Protein AF-Q2QBR4-F1 (afdb_monomer)

Secondary structure (DSSP, 8-state):
--TT--EEEEEE-TTS--EEEEEE-TTSSSEEEEEEE-TTS-EEEEEE-TTS-EEEEEEE-TTS-EEEEES--TTS--EEEEE-SS-EEEEE-

Organism: Borreliella burgdorferi (NCBI:txid139)

Foldseek 3Di:
DDPQQWDWDWDADPVSFKIKIWTADNVNPATQKIWIAGNLRKIWIFGADPVNHTAWIWTQGSVRWIWTFHRQDPVRKTKIWTRDVPDIDTDID

Structure (mmCIF, N/CA/C/O backbone):
data_AF-Q2QBR4-F1
#
_entry.id   AF-Q2QBR4-F1
#
loop_
_atom_site.group_PDB
_atom_site.id
_atom_site.type_symbol
_atom_site.label_atom_id
_atom_site.label_alt_id
_atom_site.label_comp_id
_atom_site.label_asym_id
_atom_site.label_entity_id
_atom_site.label_seq_id
_atom_site.pdbx_PDB_ins_code
_atom_site.Cartn_x
_atom_site.Cartn_y
_atom_site.Cartn_z
_atom_site.occupancy
_atom_site.B_iso_or_equiv
_atom_site.auth_seq_id
_atom_site.auth_comp_id
_atom_site.auth_asym_id
_atom_site.auth_atom_id
_atom_site.pdbx_PDB_model_num
ATOM 1 N N . VAL A 1 1 ? -13.462 -8.974 12.890 1.00 93.06 1 VAL A N 1
ATOM 2 C CA . VAL A 1 1 ? -12.576 -8.360 13.913 1.00 93.06 1 VAL A CA 1
ATOM 3 C C . VAL A 1 1 ? -11.425 -9.325 14.141 1.00 93.06 1 VAL A C 1
ATOM 5 O O . VAL A 1 1 ? -11.689 -10.522 14.148 1.00 93.06 1 VAL A O 1
ATOM 8 N N . LYS A 1 2 ? -10.180 -8.848 14.219 1.00 97.00 2 LYS A N 1
ATOM 9 C CA . LYS A 1 2 ? -9.001 -9.687 14.504 1.00 97.00 2 LYS A CA 1
ATOM 10 C C . LYS A 1 2 ? -8.949 -10.085 15.989 1.00 97.00 2 LYS A C 1
ATOM 12 O O . LYS A 1 2 ? -9.689 -9.536 16.801 1.00 97.00 2 LYS A O 1
ATOM 17 N N . ALA A 1 3 ? -8.073 -11.026 16.343 1.00 98.12 3 ALA A N 1
ATOM 18 C CA . ALA A 1 3 ? -7.885 -11.466 17.731 1.00 98.12 3 ALA A CA 1
ATOM 19 C C . ALA A 1 3 ? -7.400 -10.335 18.665 1.00 98.12 3 ALA A C 1
ATOM 21 O O . ALA A 1 3 ? -7.781 -10.295 19.829 1.00 98.12 3 ALA A O 1
ATOM 22 N N . ASP A 1 4 ? -6.637 -9.377 18.132 1.00 97.31 4 ASP A N 1
ATOM 23 C CA . ASP A 1 4 ? -6.175 -8.151 18.806 1.00 97.31 4 ASP A CA 1
ATOM 24 C C . ASP A 1 4 ? -7.239 -7.035 18.864 1.00 97.31 4 ASP A C 1
ATO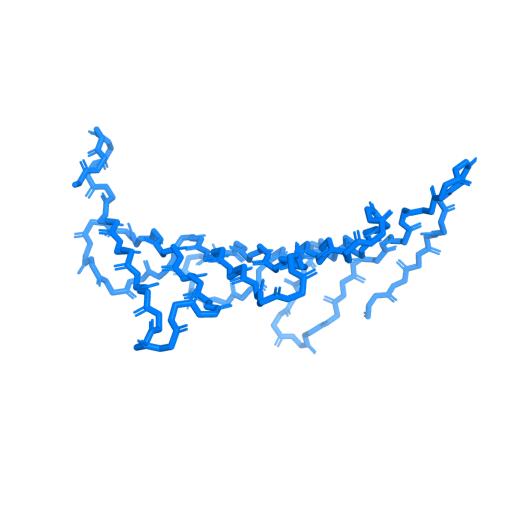M 26 O O . ASP A 1 4 ? -6.939 -5.904 19.238 1.00 97.31 4 ASP A O 1
ATOM 30 N N . LYS A 1 5 ? -8.487 -7.349 18.492 1.00 97.88 5 LYS A N 1
ATOM 31 C CA . LYS A 1 5 ? -9.642 -6.441 18.407 1.00 97.88 5 LYS A CA 1
ATOM 32 C C . LYS A 1 5 ? -9.596 -5.392 17.293 1.00 97.88 5 LYS A C 1
ATOM 34 O O . LYS A 1 5 ? -10.574 -4.647 17.147 1.00 97.88 5 LYS A O 1
ATOM 39 N N . SER A 1 6 ? -8.571 -5.371 16.439 1.00 98.12 6 SER A N 1
ATOM 40 C CA . SER A 1 6 ? -8.569 -4.520 15.246 1.00 98.12 6 SER A CA 1
ATOM 41 C C . SER A 1 6 ? -9.775 -4.805 14.349 1.00 98.12 6 SER A C 1
ATOM 43 O O . SER A 1 6 ? -10.183 -5.958 14.126 1.00 98.12 6 SER A O 1
ATOM 45 N N . LYS A 1 7 ? -10.371 -3.739 13.811 1.00 98.50 7 LYS A N 1
ATOM 46 C CA . LYS A 1 7 ? -11.491 -3.848 12.869 1.00 98.50 7 LYS A CA 1
ATOM 47 C C . LYS A 1 7 ? -10.941 -4.053 11.463 1.00 98.50 7 LYS A C 1
ATOM 49 O O . LYS A 1 7 ? -9.912 -3.496 11.108 1.00 98.50 7 LYS A O 1
ATOM 54 N N . VAL A 1 8 ? -11.619 -4.874 10.669 1.00 98.62 8 VAL A N 1
ATOM 55 C CA . VAL A 1 8 ? -11.225 -5.175 9.288 1.00 98.62 8 VAL A CA 1
ATOM 56 C C . VAL A 1 8 ? -12.407 -4.860 8.392 1.00 98.62 8 VAL A C 1
ATOM 58 O O . VAL A 1 8 ? -13.526 -5.268 8.711 1.00 98.62 8 VAL A O 1
ATOM 61 N N . LYS A 1 9 ? -12.157 -4.157 7.290 1.00 98.62 9 LYS A N 1
ATOM 62 C CA . LYS A 1 9 ? -13.148 -3.841 6.263 1.00 98.62 9 LYS A CA 1
ATOM 63 C C . LYS A 1 9 ? -12.607 -4.274 4.907 1.00 98.62 9 LYS A C 1
ATOM 65 O O . LYS A 1 9 ? -11.523 -3.859 4.515 1.00 98.62 9 LYS A O 1
ATOM 70 N N . LEU A 1 10 ? -13.372 -5.099 4.201 1.00 98.75 10 LEU A N 1
ATOM 71 C CA . LEU A 1 10 ? -13.136 -5.416 2.797 1.00 98.75 10 LEU A CA 1
ATOM 72 C C . LEU A 1 10 ? -14.189 -4.685 1.966 1.00 98.75 10 LEU A C 1
ATOM 74 O O . LEU A 1 10 ? -15.381 -4.824 2.226 1.00 98.75 10 LEU A O 1
ATOM 78 N N . THR A 1 11 ? -13.740 -3.920 0.980 1.00 98.81 11 THR A N 1
ATOM 79 C CA . THR A 1 11 ? -14.591 -3.248 -0.005 1.00 98.81 11 THR A CA 1
ATOM 80 C C . THR A 1 11 ? -14.236 -3.783 -1.385 1.00 98.81 11 THR A C 1
ATOM 82 O O . THR A 1 11 ? -13.058 -3.827 -1.736 1.00 98.81 11 THR A O 1
ATOM 85 N N . ILE A 1 12 ? -15.236 -4.193 -2.158 1.00 98.81 12 ILE A N 1
ATOM 86 C CA . ILE A 1 12 ? -15.092 -4.672 -3.538 1.00 98.81 12 ILE A CA 1
ATOM 87 C C . ILE A 1 12 ? -15.852 -3.676 -4.415 1.00 98.81 12 ILE A C 1
ATOM 89 O O . ILE A 1 12 ? -16.967 -3.302 -4.054 1.00 98.81 12 ILE A O 1
ATOM 93 N N . SER A 1 13 ? -15.247 -3.197 -5.502 1.00 98.69 13 SER A N 1
ATOM 94 C CA . SER A 1 13 ? -15.931 -2.292 -6.434 1.00 98.69 13 SER A CA 1
ATOM 95 C C . SER A 1 13 ? -17.069 -3.003 -7.171 1.00 98.69 13 SER A C 1
ATOM 97 O O . SER A 1 13 ? -17.006 -4.211 -7.390 1.00 98.69 13 SER A O 1
ATOM 99 N N . ASP A 1 14 ? -18.090 -2.254 -7.592 1.00 98.62 14 ASP A N 1
ATOM 100 C CA . ASP A 1 14 ? -19.279 -2.809 -8.261 1.00 98.62 14 ASP A CA 1
ATOM 101 C C . ASP A 1 14 ? -18.942 -3.555 -9.562 1.00 98.62 14 ASP A C 1
ATOM 103 O O . ASP A 1 14 ? -19.572 -4.554 -9.903 1.00 98.62 14 ASP A O 1
ATOM 107 N N . ASP A 1 15 ? -17.910 -3.096 -10.273 1.00 98.44 15 ASP A N 1
ATOM 108 C CA . ASP A 1 15 ? -17.396 -3.725 -11.494 1.00 98.44 15 ASP A CA 1
ATOM 109 C C . ASP A 1 15 ? -16.449 -4.909 -11.228 1.00 98.44 15 ASP A C 1
ATOM 111 O O . ASP A 1 15 ? -15.899 -5.487 -12.167 1.00 98.44 15 ASP A O 1
ATOM 1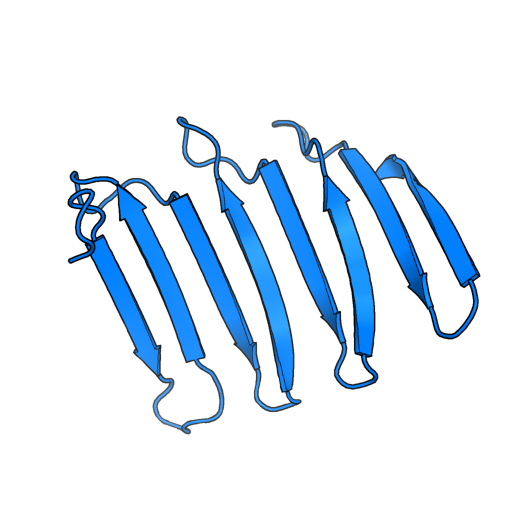15 N N . LEU A 1 16 ? -16.233 -5.249 -9.951 1.00 98.44 16 LEU A N 1
ATOM 116 C CA . LEU A 1 16 ? -15.311 -6.275 -9.459 1.00 98.44 16 LEU A CA 1
ATOM 117 C C . LEU A 1 16 ? -13.844 -6.052 -9.868 1.00 98.44 16 LEU A C 1
ATOM 119 O O . LEU A 1 16 ? -13.012 -6.949 -9.731 1.00 98.44 16 LEU A O 1
ATOM 123 N N . GLY A 1 17 ? -13.509 -4.862 -10.370 1.00 98.44 17 GLY A N 1
ATOM 124 C CA . GLY A 1 17 ? -12.178 -4.509 -10.846 1.00 98.44 17 GLY A CA 1
ATOM 125 C C . GLY A 1 17 ? -11.194 -4.144 -9.738 1.00 98.44 17 GLY A C 1
ATOM 126 O O . GLY A 1 17 ? -10.001 -4.072 -10.005 1.00 98.44 17 GLY A O 1
ATOM 127 N N . GLN A 1 18 ? -11.646 -3.896 -8.510 1.00 98.81 18 GLN A N 1
ATOM 128 C CA . GLN A 1 18 ? -10.781 -3.450 -7.422 1.00 98.81 18 GLN A CA 1
ATOM 129 C C . GLN A 1 18 ? -11.240 -3.994 -6.070 1.00 98.81 18 GLN A C 1
ATOM 131 O O . GLN A 1 18 ? -12.433 -4.045 -5.765 1.00 98.81 18 GLN A O 1
ATOM 136 N N . THR A 1 19 ? -10.273 -4.315 -5.211 1.00 98.88 19 THR A N 1
ATOM 137 C CA . THR A 1 19 ? -10.518 -4.615 -3.796 1.00 98.88 19 THR A CA 1
ATOM 138 C C . THR A 1 19 ? -9.695 -3.705 -2.897 1.00 98.88 19 THR A C 1
ATOM 140 O O . THR A 1 19 ? -8.500 -3.524 -3.131 1.00 98.88 19 THR A O 1
ATOM 143 N N . THR A 1 20 ? -10.310 -3.210 -1.828 1.00 98.88 20 THR A N 1
ATOM 144 C CA . THR A 1 20 ? -9.661 -2.439 -0.766 1.00 98.88 20 THR A CA 1
ATOM 145 C C . THR A 1 20 ? -9.845 -3.172 0.557 1.00 98.88 20 THR A C 1
ATOM 147 O O . THR A 1 20 ? -10.972 -3.351 1.019 1.00 98.88 20 THR A O 1
ATOM 150 N N . LEU A 1 21 ? -8.743 -3.602 1.166 1.00 98.88 21 LEU A N 1
ATOM 151 C CA . LEU A 1 21 ? -8.701 -4.225 2.483 1.00 98.88 21 LEU A CA 1
ATOM 152 C C . LEU A 1 21 ? -8.088 -3.246 3.484 1.00 98.88 21 LEU A C 1
ATOM 154 O O . LEU A 1 21 ? -6.904 -2.928 3.408 1.00 98.88 21 LEU A O 1
ATOM 158 N N . GLU A 1 22 ? -8.891 -2.790 4.433 1.00 98.75 22 GLU A N 1
ATOM 159 C CA . GLU A 1 22 ? -8.493 -1.848 5.4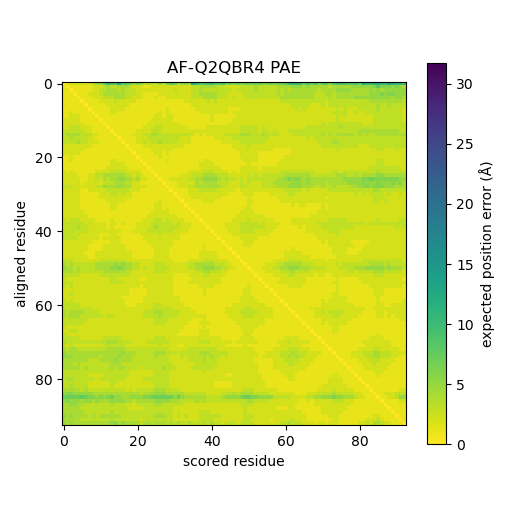76 1.00 98.75 22 GLU A CA 1
ATOM 160 C C . GLU A 1 22 ? -8.494 -2.538 6.838 1.00 98.75 22 GLU A C 1
ATOM 162 O O . GLU A 1 22 ? -9.399 -3.314 7.171 1.00 98.75 22 GLU A O 1
ATOM 167 N N . VAL A 1 23 ? -7.483 -2.231 7.644 1.00 98.69 23 VAL A N 1
ATOM 168 C CA . VAL A 1 23 ? -7.404 -2.602 9.055 1.00 98.69 23 VAL A CA 1
ATOM 169 C C . VAL A 1 23 ? -7.374 -1.322 9.872 1.00 98.69 23 VAL A C 1
ATOM 171 O O . VAL A 1 23 ? -6.554 -0.442 9.623 1.00 98.69 23 VAL A O 1
ATOM 174 N N . PHE A 1 24 ? -8.245 -1.243 10.868 1.00 98.50 24 PHE A N 1
ATOM 175 C CA . PHE A 1 24 ? -8.358 -0.122 11.791 1.00 98.50 24 PHE A CA 1
ATOM 176 C C . PHE A 1 24 ? -7.992 -0.563 13.210 1.00 98.50 24 PHE A C 1
ATOM 178 O O . PHE A 1 24 ? -8.048 -1.754 13.548 1.00 98.50 24 PHE A O 1
ATOM 185 N N . LYS A 1 25 ? -7.673 0.406 14.069 1.00 97.38 25 LYS A N 1
ATOM 186 C CA . LYS A 1 25 ? -7.597 0.206 15.521 1.00 97.38 25 LYS A CA 1
ATOM 187 C C . LYS A 1 25 ? -8.960 -0.244 16.074 1.00 97.38 25 LYS A C 1
ATOM 189 O O . LYS A 1 25 ? -9.962 -0.316 15.359 1.00 97.38 25 LYS A O 1
ATOM 194 N N . GLU A 1 26 ? -9.002 -0.573 17.365 1.00 97.00 26 GLU A N 1
ATOM 195 C CA . GLU A 1 26 ? -10.235 -0.998 18.048 1.00 97.00 26 GLU A CA 1
ATOM 196 C C . GLU A 1 26 ? -11.364 0.049 17.934 1.00 97.00 26 GLU A C 1
ATOM 198 O O . GLU A 1 26 ? -12.535 -0.330 17.850 1.00 97.00 26 GLU A O 1
ATOM 203 N N . ASP A 1 27 ? -11.005 1.338 17.822 1.00 94.69 27 ASP A N 1
ATOM 204 C CA . ASP A 1 27 ? -11.917 2.474 17.615 1.00 94.69 27 ASP A CA 1
ATOM 205 C C . ASP A 1 27 ? -12.693 2.442 16.281 1.00 94.69 27 ASP A C 1
ATOM 207 O O . ASP A 1 27 ? -13.677 3.168 16.126 1.00 94.69 27 ASP A O 1
ATOM 211 N N . GLY A 1 28 ? -12.269 1.613 15.319 1.00 95.19 28 GLY A N 1
ATOM 212 C CA . GLY A 1 28 ? -12.864 1.510 13.987 1.00 95.19 28 GLY A CA 1
ATOM 213 C C . GLY A 1 28 ? -12.701 2.751 13.102 1.00 95.19 28 GLY A C 1
ATOM 214 O O . GLY A 1 28 ? -13.363 2.829 12.070 1.00 95.19 28 GLY A O 1
ATOM 215 N N . LYS A 1 29 ? -11.860 3.713 13.492 1.00 95.31 29 LYS A N 1
ATOM 216 C CA . LYS A 1 29 ? -11.648 4.995 12.799 1.00 95.31 29 LYS A CA 1
ATOM 217 C C . LYS A 1 29 ? -10.199 5.181 12.370 1.00 95.31 29 LYS A C 1
ATOM 219 O O . LYS A 1 29 ? -9.948 5.591 11.241 1.00 95.31 29 LYS A O 1
ATOM 224 N N . THR A 1 30 ? -9.250 4.871 13.249 1.00 96.38 30 THR A N 1
ATOM 225 C CA . THR A 1 30 ? -7.824 5.078 12.982 1.00 96.38 30 THR A CA 1
ATOM 226 C C . THR A 1 30 ? -7.291 3.935 12.130 1.00 96.38 30 THR A C 1
ATOM 228 O O . THR A 1 30 ? -7.312 2.782 12.565 1.00 96.38 30 THR A O 1
ATOM 231 N N . LEU A 1 31 ? -6.808 4.235 10.923 1.00 98.06 31 LEU A N 1
ATOM 232 C CA . LEU A 1 31 ? -6.190 3.234 10.053 1.00 98.06 31 LEU A CA 1
ATOM 233 C C . LEU A 1 31 ? -4.883 2.707 10.658 1.00 98.06 31 LEU A C 1
ATOM 235 O O . LEU A 1 31 ? -4.103 3.446 11.249 1.00 98.06 31 LEU A O 1
ATOM 239 N N . VAL A 1 32 ? -4.661 1.408 10.485 1.00 98.38 32 VAL A N 1
ATOM 240 C CA . VAL A 1 32 ? -3.412 0.699 10.796 1.00 98.38 32 VAL A CA 1
ATOM 241 C C . VAL A 1 32 ? -2.733 0.294 9.495 1.00 98.38 32 VAL A C 1
ATOM 243 O O . VAL A 1 32 ? -1.537 0.518 9.314 1.00 98.38 32 VAL A O 1
ATOM 246 N N . SER A 1 33 ? -3.504 -0.270 8.564 1.00 98.69 33 SER A N 1
ATOM 247 C CA . SER A 1 33 ? -3.024 -0.589 7.224 1.00 98.69 33 SER A CA 1
ATOM 248 C C . SER A 1 33 ? -4.139 -0.559 6.188 1.00 98.69 33 SER A C 1
ATOM 250 O O . SER A 1 33 ? -5.321 -0.724 6.506 1.00 98.69 33 SER A O 1
ATOM 252 N N . LYS A 1 34 ? -3.746 -0.372 4.931 1.00 98.88 34 LYS A N 1
ATOM 253 C CA . LYS A 1 34 ? -4.635 -0.399 3.772 1.00 98.88 34 LYS A CA 1
ATOM 254 C C . LYS A 1 34 ? -3.940 -1.100 2.616 1.00 98.88 34 LYS A C 1
ATOM 256 O O . LYS A 1 34 ? -2.822 -0.745 2.267 1.00 98.88 34 LYS A O 1
ATOM 261 N N . LYS A 1 35 ? -4.612 -2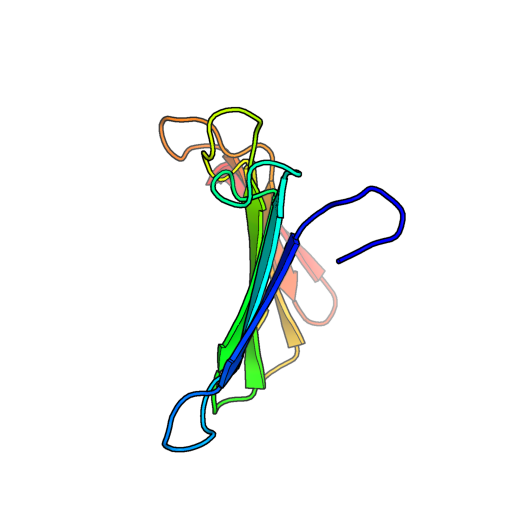.069 2.004 1.00 98.88 35 LYS A N 1
ATOM 262 C CA . LYS A 1 35 ? -4.182 -2.715 0.764 1.00 98.88 35 LYS A CA 1
ATOM 263 C C . LYS A 1 35 ? -5.225 -2.484 -0.313 1.00 98.88 35 LYS A C 1
ATOM 265 O O . LYS A 1 35 ? -6.373 -2.884 -0.145 1.00 98.88 35 LYS A O 1
ATOM 270 N N . VAL A 1 36 ? -4.821 -1.873 -1.417 1.00 98.88 36 VAL A N 1
ATOM 271 C CA . VAL A 1 36 ? -5.642 -1.715 -2.622 1.00 98.88 36 VAL A CA 1
ATOM 272 C C . VAL A 1 36 ? -5.057 -2.604 -3.704 1.00 98.88 36 VAL A C 1
ATOM 274 O O . VAL A 1 36 ? -3.852 -2.582 -3.928 1.00 98.88 36 VAL A O 1
ATOM 277 N N . THR A 1 37 ? -5.889 -3.415 -4.347 1.00 98.81 37 THR A N 1
ATOM 278 C CA . THR A 1 37 ? -5.509 -4.228 -5.512 1.00 98.81 37 THR A CA 1
ATOM 279 C C . THR A 1 37 ? -6.408 -3.851 -6.675 1.00 98.81 37 THR A C 1
ATOM 281 O O . THR A 1 37 ? -7.631 -3.905 -6.542 1.00 98.81 37 THR A O 1
ATOM 284 N N . SER A 1 38 ? -5.788 -3.443 -7.776 1.00 98.69 38 SER A N 1
ATOM 285 C CA . SER A 1 38 ? -6.437 -2.891 -8.965 1.00 98.69 38 SER A CA 1
ATOM 286 C C . SER A 1 38 ? -6.680 -3.959 -10.032 1.00 98.69 38 SER A C 1
ATOM 288 O O . SER A 1 38 ? -6.163 -5.076 -9.964 1.00 98.69 38 SER A O 1
ATOM 290 N N . LYS A 1 39 ? -7.442 -3.596 -11.068 1.00 98.50 39 LYS A N 1
ATOM 291 C CA . LYS A 1 39 ? -7.859 -4.502 -12.153 1.00 98.50 39 LYS A CA 1
ATOM 292 C C . LYS A 1 39 ? -6.688 -5.067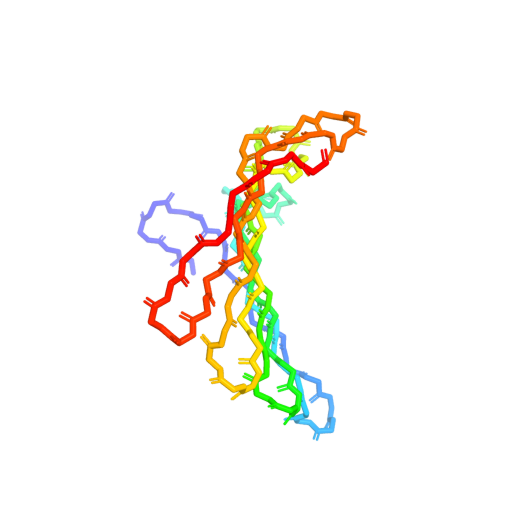 -12.953 1.00 98.50 39 LYS A C 1
ATOM 294 O O . LYS A 1 39 ? -6.746 -6.195 -13.437 1.00 98.50 39 LYS A O 1
ATOM 299 N N . ASP A 1 40 ? -5.624 -4.284 -13.085 1.00 98.50 40 ASP A N 1
ATOM 300 C CA . ASP A 1 40 ? -4.370 -4.677 -13.728 1.00 98.50 40 ASP A CA 1
ATOM 301 C C . ASP A 1 40 ? -3.504 -5.601 -12.852 1.00 98.50 40 ASP A C 1
ATOM 303 O O . ASP A 1 40 ? -2.420 -5.999 -13.271 1.00 98.50 40 ASP A O 1
ATOM 307 N N . LYS A 1 41 ? -3.999 -5.980 -11.665 1.00 98.38 41 LYS A N 1
ATOM 308 C CA . LYS A 1 41 ? -3.334 -6.803 -10.645 1.00 98.38 41 LYS A CA 1
ATOM 309 C C . LYS A 1 41 ? -2.168 -6.110 -9.941 1.00 98.38 41 LYS A C 1
ATOM 311 O O . LYS A 1 41 ? -1.498 -6.753 -9.135 1.00 98.38 41 LYS A O 1
ATOM 316 N N . SER A 1 42 ? -1.939 -4.821 -10.194 1.00 98.75 42 SER A N 1
ATOM 317 C CA . SER A 1 42 ? -1.059 -4.023 -9.346 1.00 98.75 42 SER A CA 1
ATOM 318 C C . SER A 1 42 ? -1.682 -3.833 -7.963 1.00 98.75 42 SER A C 1
ATOM 320 O O . SER A 1 42 ? -2.904 -3.925 -7.781 1.00 98.75 42 SER A O 1
ATOM 322 N N . SER A 1 43 ? -0.843 -3.572 -6.966 1.00 98.81 43 SER A N 1
ATOM 323 C CA . SER A 1 43 ? -1.314 -3.303 -5.612 1.00 98.81 43 SER A CA 1
ATOM 324 C C . SER A 1 43 ? -0.500 -2.238 -4.903 1.00 98.81 43 SER A C 1
ATOM 326 O O . SER A 1 43 ? 0.718 -2.175 -5.062 1.00 98.81 43 SER A O 1
ATOM 328 N N . THR A 1 44 ? -1.173 -1.485 -4.041 1.00 98.88 44 THR A N 1
ATOM 329 C CA . THR A 1 44 ? -0.563 -0.531 -3.114 1.00 98.88 44 THR A CA 1
ATOM 330 C C . THR A 1 44 ? -0.884 -0.951 -1.686 1.00 98.88 44 THR A C 1
ATOM 332 O O . THR A 1 44 ? -2.050 -1.165 -1.349 1.00 98.88 44 THR A O 1
ATOM 335 N N . GLU A 1 45 ? 0.140 -1.059 -0.848 1.00 98.81 45 GLU A N 1
ATOM 336 C CA . GLU A 1 45 ? 0.046 -1.382 0.575 1.00 98.81 45 GLU A CA 1
ATOM 337 C C . GLU A 1 45 ? 0.589 -0.209 1.391 1.00 98.81 45 GLU A C 1
ATOM 339 O O . GLU A 1 45 ? 1.735 0.194 1.217 1.00 98.81 45 GLU A O 1
ATOM 344 N N . GLU A 1 46 ? -0.239 0.353 2.266 1.00 98.88 46 GLU A N 1
ATOM 345 C CA . GLU A 1 46 ? 0.096 1.477 3.140 1.00 98.88 46 GLU A CA 1
ATOM 346 C C . GLU A 1 46 ? 0.022 1.044 4.607 1.00 98.88 46 GLU A C 1
ATOM 348 O O . GLU A 1 46 ? -0.914 0.342 5.013 1.00 98.88 46 GLU A O 1
ATOM 353 N N . LYS A 1 47 ? 0.982 1.502 5.415 1.00 98.69 47 LYS A N 1
ATOM 354 C CA . LYS A 1 47 ? 0.911 1.479 6.883 1.00 98.69 47 LYS A CA 1
ATOM 355 C C . LYS A 1 47 ? 0.797 2.900 7.405 1.00 98.69 47 LYS A C 1
ATOM 357 O O . LYS A 1 47 ? 1.338 3.833 6.811 1.00 98.69 47 LYS A O 1
ATOM 362 N N . PHE A 1 48 ? 0.118 3.040 8.535 1.00 98.44 48 PHE A N 1
ATOM 363 C CA . PHE A 1 48 ? -0.161 4.333 9.141 1.00 98.44 48 PHE A CA 1
ATOM 364 C C . PHE A 1 48 ? 0.427 4.399 10.549 1.00 98.44 48 PHE A C 1
ATOM 366 O O . PHE A 1 48 ? 0.437 3.408 11.283 1.00 98.44 48 PHE A O 1
ATOM 373 N N . ASN A 1 49 ? 0.939 5.568 10.925 1.00 96.19 49 ASN A N 1
ATOM 374 C CA . ASN A 1 49 ? 1.387 5.842 12.284 1.00 96.19 49 ASN A CA 1
ATOM 375 C C . ASN A 1 49 ? 0.189 6.099 13.220 1.00 96.19 49 ASN A C 1
ATOM 377 O O . ASN A 1 49 ? -0.974 6.069 12.816 1.00 96.19 49 ASN A O 1
ATOM 381 N N . GLU A 1 50 ? 0.452 6.374 14.498 1.00 94.12 50 GLU A N 1
ATOM 382 C CA . GLU A 1 50 ? -0.617 6.582 15.482 1.00 94.12 50 GLU A CA 1
ATOM 383 C C . GLU A 1 50 ? -1.520 7.787 15.202 1.00 94.12 50 GLU A C 1
ATOM 385 O O . GLU A 1 50 ? -2.656 7.795 15.678 1.00 94.12 50 GLU A O 1
ATOM 390 N N . LYS A 1 51 ? -1.034 8.763 14.427 1.00 93.81 51 LYS A N 1
ATOM 391 C CA . LYS A 1 51 ? -1.779 9.950 13.990 1.00 93.81 51 LYS A CA 1
ATOM 392 C C . LYS A 1 51 ? -2.596 9.700 12.718 1.00 93.81 51 LYS A C 1
ATOM 394 O O . LYS A 1 51 ? -3.317 10.592 12.284 1.00 93.81 51 LYS A O 1
ATOM 399 N N . GLY A 1 52 ? -2.493 8.511 12.122 1.00 94.12 52 GLY A N 1
ATOM 400 C CA . GLY A 1 52 ? -3.130 8.186 10.847 1.00 94.12 52 GLY A CA 1
ATOM 401 C C . GLY A 1 52 ? -2.386 8.734 9.626 1.00 94.12 52 GLY A C 1
ATOM 402 O O . GLY A 1 52 ? -2.962 8.777 8.543 1.00 94.12 52 GLY A O 1
ATOM 403 N N . GLU A 1 53 ? -1.127 9.149 9.772 1.00 97.12 53 GLU A N 1
ATOM 404 C CA . GLU A 1 53 ? -0.273 9.565 8.653 1.00 97.12 53 GLU A CA 1
ATOM 405 C C . GLU A 1 53 ? 0.423 8.335 8.055 1.00 97.12 53 GLU A C 1
ATOM 407 O O . GLU A 1 53 ? 0.770 7.401 8.782 1.00 97.12 53 GLU A O 1
ATOM 412 N N . VAL A 1 54 ? 0.647 8.320 6.740 1.00 98.44 54 VAL A N 1
ATOM 413 C CA . VAL A 1 54 ? 1.334 7.208 6.064 1.00 98.44 54 VAL A CA 1
ATOM 414 C C . VAL A 1 54 ? 2.797 7.165 6.504 1.00 98.44 54 VAL A C 1
ATOM 416 O O . VAL A 1 54 ? 3.50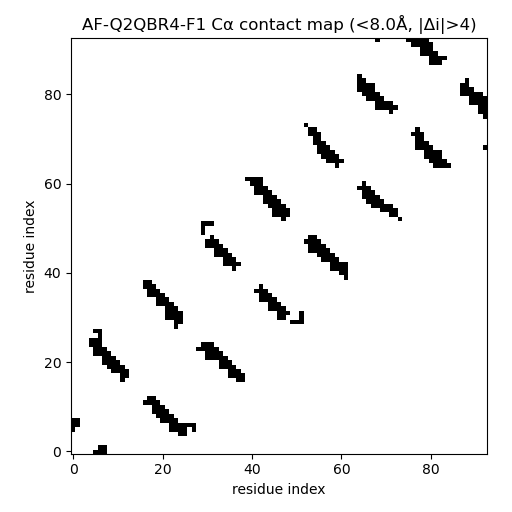0 8.163 6.398 1.00 98.44 54 VAL A O 1
ATOM 419 N N . SER A 1 55 ? 3.260 6.004 6.962 1.00 98.31 55 SER A N 1
ATOM 420 C CA . SER A 1 55 ? 4.652 5.773 7.378 1.00 98.31 55 SER A CA 1
ATOM 421 C C . SER A 1 55 ? 5.420 4.843 6.434 1.00 98.31 55 SER A C 1
ATOM 423 O O . SER A 1 55 ? 6.650 4.895 6.368 1.00 98.31 55 SER A O 1
ATOM 425 N N . GLU A 1 56 ? 4.700 4.005 5.687 1.00 98.69 56 GLU A N 1
ATOM 426 C CA . GLU A 1 56 ? 5.243 3.080 4.694 1.00 98.69 56 GLU A CA 1
ATOM 427 C C . GLU A 1 56 ? 4.255 2.945 3.536 1.00 98.69 56 GLU A C 1
ATOM 429 O O . GLU A 1 56 ? 3.042 2.866 3.758 1.00 98.69 56 GLU A O 1
ATOM 434 N N . LYS A 1 57 ? 4.776 2.894 2.309 1.00 98.88 57 LYS A N 1
ATOM 435 C CA . LYS A 1 57 ? 4.007 2.640 1.092 1.00 98.88 57 LYS A CA 1
ATOM 436 C C . LYS A 1 57 ? 4.782 1.702 0.178 1.00 98.88 57 LYS A C 1
ATOM 438 O O . LYS A 1 57 ? 5.864 2.045 -0.288 1.00 98.88 57 LYS A O 1
ATOM 443 N N . ILE A 1 58 ? 4.203 0.545 -0.114 1.00 98.88 58 ILE A N 1
ATOM 444 C CA . ILE A 1 58 ? 4.749 -0.427 -1.060 1.00 98.88 58 ILE A CA 1
ATOM 445 C C . ILE A 1 58 ? 3.820 -0.498 -2.263 1.00 98.88 58 ILE A C 1
ATOM 447 O O . ILE A 1 58 ? 2.641 -0.818 -2.128 1.00 98.88 58 ILE A O 1
ATOM 451 N N . ILE A 1 59 ? 4.355 -0.225 -3.446 1.00 98.88 59 ILE A N 1
ATOM 452 C CA . ILE A 1 59 ? 3.650 -0.380 -4.717 1.00 98.88 59 ILE A CA 1
ATOM 453 C C . ILE A 1 59 ? 4.251 -1.588 -5.418 1.00 98.88 59 ILE A C 1
ATOM 455 O O . ILE A 1 59 ? 5.443 -1.598 -5.705 1.00 98.88 59 ILE A O 1
ATOM 459 N N . THR A 1 60 ? 3.435 -2.593 -5.711 1.00 98.88 60 THR A N 1
ATOM 460 C CA . THR A 1 60 ? 3.811 -3.728 -6.562 1.00 98.88 60 THR A CA 1
ATOM 461 C C . THR A 1 60 ? 3.129 -3.558 -7.908 1.00 98.88 60 THR A C 1
ATOM 463 O O . THR A 1 60 ? 1.898 -3.541 -7.989 1.00 98.88 60 THR A O 1
ATOM 466 N N . ARG A 1 61 ? 3.923 -3.399 -8.966 1.00 98.81 61 ARG A N 1
ATOM 467 C CA . ARG A 1 61 ? 3.425 -3.294 -10.339 1.00 98.81 61 ARG A CA 1
ATOM 468 C C . ARG A 1 61 ? 2.982 -4.667 -10.846 1.00 98.81 61 ARG A C 1
ATOM 470 O O . ARG A 1 61 ? 3.368 -5.699 -10.302 1.00 98.81 61 ARG A O 1
ATOM 477 N N . ALA A 1 62 ? 2.200 -4.684 -11.923 1.00 98.56 62 ALA A N 1
ATOM 478 C CA . ALA A 1 62 ? 1.705 -5.922 -12.529 1.00 98.56 62 ALA A CA 1
ATOM 479 C C . ALA A 1 62 ? 2.828 -6.865 -13.016 1.00 98.56 62 ALA A C 1
ATOM 481 O O . ALA A 1 62 ? 2.634 -8.077 -13.079 1.00 98.56 62 ALA A O 1
ATOM 482 N N . ASP A 1 63 ? 4.006 -6.319 -13.334 1.00 98.31 63 ASP A N 1
ATOM 483 C CA . ASP A 1 63 ? 5.200 -7.078 -13.726 1.00 98.31 63 ASP A CA 1
ATOM 484 C C . ASP A 1 63 ? 6.017 -7.623 -12.534 1.00 98.31 63 ASP A C 1
ATOM 486 O O . ASP A 1 63 ? 7.017 -8.315 -12.732 1.00 98.31 63 ASP A O 1
ATOM 490 N N . GLY A 1 64 ? 5.594 -7.333 -11.300 1.00 98.50 64 GLY A N 1
ATOM 491 C CA . GLY A 1 64 ? 6.244 -7.758 -10.062 1.00 98.50 64 GLY A CA 1
ATOM 492 C C . GLY A 1 64 ? 7.359 -6.835 -9.564 1.00 98.50 64 GLY A C 1
ATOM 493 O O . GLY A 1 64 ? 7.864 -7.062 -8.463 1.00 98.50 64 GLY A O 1
ATOM 494 N N . THR A 1 65 ? 7.736 -5.793 -10.313 1.00 98.81 65 THR A N 1
ATOM 495 C CA . THR A 1 65 ? 8.650 -4.758 -9.804 1.00 98.81 65 THR A CA 1
ATOM 496 C C . THR A 1 65 ? 7.987 -3.967 -8.681 1.00 98.81 65 THR A C 1
ATOM 498 O O . THR A 1 65 ? 6.756 -3.837 -8.638 1.00 98.81 65 THR A O 1
ATOM 501 N N . ARG A 1 66 ? 8.788 -3.448 -7.744 1.00 98.88 66 ARG A N 1
ATOM 502 C CA . ARG A 1 66 ? 8.261 -2.737 -6.572 1.00 98.88 66 ARG A CA 1
ATOM 503 C C . ARG A 1 66 ? 8.889 -1.372 -6.366 1.00 98.88 66 ARG A C 1
ATOM 505 O O . ARG A 1 66 ? 10.088 -1.214 -6.558 1.00 98.88 66 ARG A O 1
ATOM 512 N N . LEU A 1 67 ? 8.081 -0.427 -5.899 1.00 98.88 67 LEU A N 1
ATOM 513 C CA . LEU A 1 67 ? 8.548 0.781 -5.224 1.00 98.88 67 LEU A CA 1
ATOM 514 C C . LEU A 1 67 ? 8.275 0.616 -3.733 1.00 98.88 67 LEU A C 1
ATOM 516 O O . LEU A 1 67 ? 7.134 0.392 -3.330 1.00 98.88 67 LEU A O 1
ATOM 520 N N . GLU A 1 68 ? 9.322 0.701 -2.927 1.00 98.81 68 GLU A N 1
ATOM 521 C CA . GLU A 1 68 ? 9.266 0.580 -1.475 1.00 98.81 68 GLU A CA 1
ATOM 522 C C . GLU A 1 68 ? 9.646 1.933 -0.870 1.00 98.81 68 GLU A C 1
ATOM 524 O O . GLU A 1 68 ? 10.803 2.354 -0.929 1.00 98.81 68 GLU A O 1
ATOM 529 N N . TYR A 1 69 ? 8.656 2.621 -0.307 1.00 98.88 69 TYR A N 1
ATOM 530 C CA . TYR A 1 69 ? 8.836 3.875 0.410 1.00 98.88 69 TYR A CA 1
ATOM 531 C C . TYR A 1 69 ? 8.696 3.631 1.906 1.00 98.88 69 TYR A C 1
ATOM 533 O O . TYR A 1 69 ? 7.646 3.181 2.375 1.00 98.88 69 TYR A O 1
ATOM 541 N N . THR A 1 70 ? 9.749 3.925 2.659 1.00 98.56 70 THR A N 1
ATOM 542 C CA . THR A 1 70 ? 9.809 3.704 4.108 1.00 98.56 70 THR A CA 1
ATOM 543 C C . THR A 1 70 ? 10.205 4.981 4.834 1.00 98.56 70 THR A C 1
ATOM 545 O O . THR A 1 70 ? 10.743 5.913 4.234 1.00 98.56 70 THR A O 1
ATOM 548 N N . GLU A 1 71 ? 9.942 5.021 6.144 1.00 97.94 71 GLU A N 1
ATOM 549 C CA . GLU A 1 71 ? 10.271 6.171 6.999 1.00 97.94 71 GLU A CA 1
ATOM 550 C C . GLU A 1 71 ? 9.662 7.483 6.473 1.00 97.94 71 GLU A C 1
ATOM 552 O O . GLU A 1 71 ? 10.276 8.545 6.574 1.00 97.94 71 GLU A O 1
ATOM 557 N N . ILE A 1 72 ? 8.453 7.396 5.901 1.00 98.62 72 ILE A N 1
ATOM 558 C CA . ILE A 1 72 ? 7.738 8.554 5.365 1.00 98.62 72 ILE A CA 1
ATOM 559 C C . ILE A 1 72 ? 7.402 9.492 6.526 1.00 98.62 72 ILE A C 1
ATOM 561 O O . ILE A 1 72 ? 6.804 9.086 7.528 1.00 98.62 72 ILE A O 1
ATOM 565 N N . LYS A 1 73 ? 7.822 10.748 6.396 1.00 97.94 73 LYS A N 1
ATOM 566 C CA . LYS A 1 73 ? 7.573 11.818 7.364 1.00 97.94 73 LYS A CA 1
ATOM 567 C C . LYS A 1 73 ? 6.315 12.600 6.996 1.00 97.94 73 LYS A C 1
ATOM 569 O O . LYS A 1 73 ? 5.762 12.463 5.908 1.00 97.94 73 LYS A O 1
ATOM 574 N N . SER A 1 74 ? 5.887 13.484 7.894 1.00 96.81 74 SER A N 1
ATOM 575 C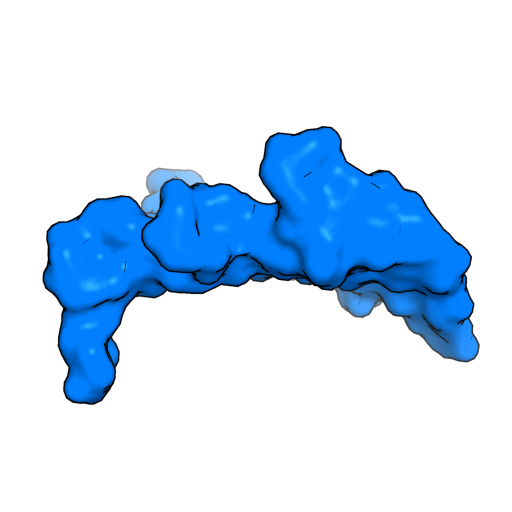 CA . SER A 1 74 ? 4.706 14.332 7.687 1.00 96.81 74 SER A CA 1
ATOM 576 C C . SER A 1 74 ? 4.839 15.316 6.515 1.00 96.81 74 SER A C 1
ATOM 578 O O . SER A 1 74 ? 3.826 15.785 6.011 1.00 96.81 74 SER A O 1
ATOM 580 N N . ASP A 1 75 ? 6.063 15.632 6.077 1.00 96.94 75 ASP A N 1
ATOM 581 C CA . ASP A 1 75 ? 6.334 16.438 4.876 1.00 96.94 75 ASP A CA 1
ATOM 582 C C . ASP A 1 75 ? 6.366 15.612 3.574 1.00 96.94 75 ASP A C 1
ATOM 584 O O . ASP A 1 75 ? 6.544 16.171 2.495 1.00 96.94 75 ASP A O 1
ATOM 588 N N . GLY A 1 76 ? 6.179 14.291 3.664 1.00 97.56 76 GLY A N 1
ATOM 589 C CA . GLY A 1 76 ? 6.215 13.361 2.537 1.00 97.56 76 GLY A CA 1
ATOM 590 C C . GLY A 1 76 ? 7.608 12.842 2.176 1.00 97.56 76 GLY A C 1
ATOM 591 O O . GLY A 1 76 ? 7.690 11.926 1.362 1.00 97.56 76 GLY A O 1
ATOM 592 N N . SER A 1 77 ? 8.679 13.357 2.790 1.00 98.50 77 SER A N 1
ATOM 593 C CA . SER A 1 77 ? 10.037 12.856 2.556 1.00 98.50 77 SER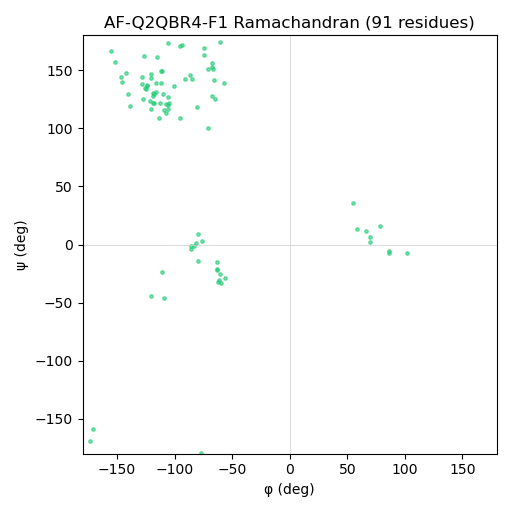 A CA 1
ATOM 594 C C . SER A 1 77 ? 10.244 11.475 3.175 1.00 98.50 77 SER A C 1
ATOM 596 O O . SER A 1 77 ? 9.637 11.136 4.197 1.00 98.50 77 SER A O 1
ATOM 598 N N . GLY A 1 78 ? 11.128 10.674 2.585 1.00 98.50 78 GLY A N 1
ATOM 599 C CA . GLY A 1 78 ? 11.419 9.332 3.093 1.00 98.50 78 GLY A CA 1
ATOM 600 C C . GLY A 1 78 ? 12.573 8.639 2.379 1.00 98.50 78 GLY A C 1
ATOM 601 O O . GLY A 1 78 ? 13.314 9.240 1.599 1.00 98.50 78 GLY A O 1
ATOM 602 N N . LYS A 1 79 ? 12.735 7.346 2.648 1.00 98.75 79 LYS A N 1
ATOM 603 C CA . LYS A 1 79 ? 13.644 6.478 1.891 1.00 98.75 79 LYS A CA 1
ATOM 604 C C . LYS A 1 79 ? 12.885 5.839 0.739 1.00 98.75 79 LYS A C 1
ATOM 606 O O . LYS A 1 79 ? 11.730 5.449 0.905 1.00 98.75 79 LYS A O 1
ATOM 611 N N . ALA A 1 80 ? 13.547 5.692 -0.400 1.00 98.88 80 ALA A N 1
ATOM 612 C CA . ALA A 1 80 ? 12.989 5.048 -1.578 1.00 98.88 80 ALA A CA 1
ATOM 613 C C . ALA A 1 80 ? 13.882 3.895 -2.035 1.00 98.88 80 ALA A C 1
ATOM 615 O O . ALA A 1 80 ? 15.105 4.034 -2.120 1.00 98.88 80 ALA A O 1
ATOM 616 N N . LYS A 1 81 ? 13.260 2.767 -2.375 1.00 98.81 81 LYS A N 1
ATOM 617 C CA . LYS A 1 81 ? 13.894 1.693 -3.140 1.00 98.81 81 LYS A CA 1
ATOM 618 C C . LYS A 1 81 ? 13.026 1.310 -4.324 1.00 98.81 81 LYS A C 1
ATOM 620 O O . LYS A 1 81 ? 11.813 1.169 -4.183 1.00 98.81 81 LYS A O 1
ATOM 625 N N . GLU A 1 82 ? 13.648 1.089 -5.473 1.00 98.88 82 GLU A N 1
ATOM 626 C CA . GLU A 1 82 ? 13.010 0.436 -6.609 1.00 98.88 82 GLU A CA 1
ATOM 627 C C . GLU A 1 82 ? 13.611 -0.958 -6.798 1.00 98.88 82 GLU A C 1
ATOM 629 O O . GLU A 1 82 ? 14.802 -1.114 -7.067 1.00 98.88 82 GLU A O 1
ATOM 634 N N . VAL A 1 83 ? 12.779 -1.982 -6.624 1.00 98.81 83 VAL A N 1
ATOM 635 C CA . VAL A 1 83 ? 13.150 -3.389 -6.764 1.00 98.81 83 VAL A CA 1
ATOM 636 C C . VAL A 1 83 ? 12.802 -3.841 -8.173 1.00 98.81 83 VAL A C 1
ATOM 638 O O . VAL A 1 83 ? 11.629 -3.993 -8.527 1.00 98.81 83 VAL A O 1
ATOM 641 N N . LEU A 1 84 ? 13.839 -4.062 -8.974 1.00 98.56 84 LEU A N 1
ATOM 642 C CA . LEU A 1 84 ? 13.746 -4.501 -10.359 1.00 98.56 84 LEU A CA 1
ATOM 643 C C . LEU A 1 84 ? 14.147 -5.975 -10.466 1.00 98.56 84 LEU A C 1
ATOM 645 O O . LEU A 1 84 ? 14.608 -6.608 -9.512 1.00 98.56 84 LEU A O 1
ATOM 649 N N . LYS A 1 85 ? 13.984 -6.557 -11.655 1.00 97.81 85 LY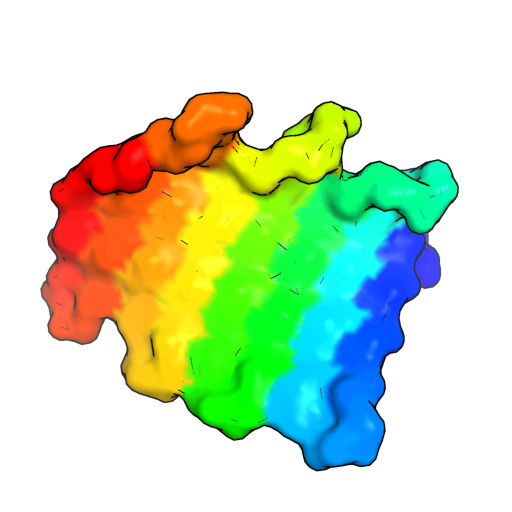S A N 1
ATOM 650 C CA . LYS A 1 85 ? 14.436 -7.927 -11.903 1.00 97.81 85 LYS A CA 1
ATOM 651 C C . LYS A 1 85 ? 15.967 -7.968 -11.958 1.00 97.81 85 LYS A C 1
ATOM 653 O O . LYS A 1 85 ? 16.562 -7.667 -12.986 1.00 97.81 85 LYS A O 1
ATOM 658 N N . GLY A 1 86 ? 16.589 -8.382 -10.857 1.00 97.81 86 GLY A N 1
ATOM 659 C CA . GLY A 1 86 ? 18.031 -8.644 -10.768 1.00 97.81 86 GLY A CA 1
ATOM 660 C C . GLY A 1 86 ? 18.864 -7.547 -10.102 1.00 97.81 86 GLY A C 1
ATOM 661 O O . GLY A 1 86 ? 20.040 -7.784 -9.847 1.00 97.81 86 GLY A O 1
ATOM 662 N N . TYR A 1 87 ? 18.287 -6.386 -9.782 1.00 98.31 87 TYR A N 1
ATOM 663 C CA . TYR A 1 87 ? 18.970 -5.331 -9.028 1.00 98.31 87 TYR A CA 1
ATOM 664 C C . TYR A 1 87 ? 17.979 -4.422 -8.291 1.00 98.31 87 TYR A C 1
ATOM 666 O O . TYR A 1 87 ? 16.772 -4.463 -8.535 1.00 98.31 87 TYR A O 1
ATOM 674 N N . VAL A 1 88 ? 18.506 -3.612 -7.372 1.00 98.75 88 VAL A N 1
ATOM 675 C CA . VAL A 1 88 ? 17.751 -2.638 -6.575 1.00 98.75 88 VAL A CA 1
ATOM 676 C C . VAL A 1 88 ? 18.391 -1.267 -6.753 1.00 98.75 88 VAL A C 1
ATOM 678 O O . VAL A 1 88 ? 19.615 -1.147 -6.692 1.00 98.75 88 VAL A O 1
ATOM 681 N N . LEU A 1 89 ? 17.567 -0.247 -6.977 1.00 98.81 89 LEU A N 1
ATOM 682 C CA . LEU A 1 89 ? 17.972 1.156 -6.942 1.00 98.81 89 LEU A CA 1
ATOM 683 C C . LEU A 1 89 ? 17.552 1.747 -5.598 1.00 98.81 89 LEU A C 1
ATOM 685 O O . LEU A 1 89 ? 16.439 1.496 -5.143 1.00 98.81 89 LEU A O 1
ATOM 689 N N . GLU A 1 90 ? 18.422 2.527 -4.967 1.00 98.75 90 GLU A N 1
ATOM 690 C CA . GLU A 1 90 ? 18.137 3.185 -3.690 1.00 98.75 90 GLU A CA 1
ATOM 691 C C . GLU A 1 90 ? 18.249 4.703 -3.837 1.00 98.75 90 GLU A C 1
ATOM 693 O O . GLU A 1 90 ? 19.064 5.210 -4.609 1.00 98.75 90 GLU A O 1
ATOM 698 N N . GLY A 1 91 ? 17.425 5.427 -3.088 1.00 98.62 91 GLY A N 1
ATOM 699 C CA . GLY A 1 91 ? 17.402 6.881 -3.080 1.00 98.62 91 GLY A CA 1
ATOM 700 C C . GLY A 1 91 ? 16.510 7.432 -1.974 1.00 98.62 91 GLY A C 1
ATOM 701 O O . GLY A 1 91 ? 16.205 6.763 -0.983 1.00 98.62 91 GLY A O 1
ATOM 702 N N . THR A 1 92 ? 16.083 8.673 -2.154 1.00 98.50 92 THR A N 1
ATOM 703 C CA . THR A 1 92 ? 15.141 9.362 -1.270 1.00 98.50 92 THR A CA 1
ATOM 704 C C . THR A 1 92 ? 13.813 9.572 -1.983 1.00 98.50 92 THR A C 1
ATOM 706 O O . THR A 1 92 ? 13.791 9.720 -3.206 1.00 98.50 92 THR A O 1
ATOM 709 N N . LEU A 1 93 ? 12.730 9.576 -1.208 1.00 97.25 93 LEU A N 1
ATOM 710 C CA . LEU A 1 93 ? 11.418 10.058 -1.634 1.00 97.25 93 LEU A CA 1
ATOM 711 C C . LEU A 1 93 ? 11.342 11.574 -1.439 1.00 97.25 93 LEU A C 1
ATOM 713 O O . LEU A 1 93 ? 11.716 12.019 -0.325 1.00 97.25 93 LEU A O 1
#

pLDDT: mean 98.1, std 1.24, range [93.06, 98.88]

Nearest PDB structures (foldseek):
  6ais-assembly1_O  TM=1.000E+00  e=1.854E-12  Borreliella burgdorferi
  6j48-assembly1_O  TM=1.001E+00  e=4.291E-12  Borreliella burgdorferi B31
  6kt1-assembly1_O  TM=1.001E+00  e=5.293E-12  Borreliella burgdorferi B31
  2oyb-assembly1_O  TM=9.995E-01  e=5.293E-12  Borreliella burgdorferi
  6idc-assembly1_A-2  TM=9.657E-01  e=2.973E-12  Borreliella burgdorferi

Radius of gyration: 14.75 Å; Cα contacts (8 Å, |Δi|>4): 215; chains: 1; bounding box: 38×28×32 Å

InterPro domains:
  IPR001809 Outer surface lipoprotein, Borrelia [PF00820] (1-93)
  IPR023322 Outer surface lipoprotein domain superfamily [SSF51087] (1-93)

Sequence (93 aa):
VKADKSKVKLTISDDLGQTTLEVFKEDGKTLVSKKVTSKDKSSTEEKFNEKGEVSEKIITRADGTRLEYTEIKSDGSGKAKEVLKGYVLEGTL

Mean predicted aligned error: 2.13 Å

Solvent-accessible surface area (backbone atoms only — not comparable to full-atom values): 4904 Å² total; per-residue (Å²): 105,50,96,89,48,26,31,66,47,80,46,67,44,95,84,68,44,33,39,39,42,37,33,21,38,72,84,64,72,47,46,44,34,39,38,41,38,44,71,76,64,23,35,40,39,37,34,35,40,98,86,53,47,63,32,33,41,37,37,35,45,66,87,68,37,32,42,43,35,36,72,32,40,97,87,62,40,29,40,28,34,40,42,49,96,89,54,70,49,78,55,70,76